Protein AF-A0A4U7F5X0-F1 (afdb_monomer_lite)

pLDDT: mean 74.87, std 20.34, range [33.5, 97.44]

Secondary structure (DSSP, 8-state):
-------S--SS--HHHHHHHHHHHHHHHHHHHHHHHHHHHHHHHHHHHHHHHHHHHHHHHHHHHHHHHHHHHHHHHH--SS-TT--HHHHHHHHHHHHHHHHHHHHHHT--HHHHHHHHHHHHHHHHHHHHHTTT-SHHHHIIIIIHHHHHHHHHHHHHHHHHHH--

Foldseek 3Di:
DDDDDDDPDDPPPDPVVVVVVVVVVVVVVVCVVVVVVVVVVVVVVVVVVVLLVVQLVLLVVLLVLLVVLVVLLCCLVVVPDDDPPPPNLVSLVVSLVVLLVSLVVCVVSVHDVLLSVLSNQLSVLSVVLSVCVVVVPCSVVSCPVGNVVSSVVSNVVSVVVSVVSVVD

Radius of gyration: 33.88 Å; chains: 1; bounding box: 92×52×89 Å

Sequence (168 aa):
MGPIAASIVEILGSPAVIAALISSIFGGAVSYLVSNKVAKRQVQEEMKLENEQRMREWYERANALAERTNDDWWEVMTSGERDYEVDAKTIFLDRRDELREHAAQGKGLGADEAVIENLQQAAADLDFAISQLDSGKELASIEKESLLPTLDKIEEECNEITVALSSN

Structure (mmCIF, N/CA/C/O backbone):
data_AF-A0A4U7F5X0-F1
#
_entry.id   AF-A0A4U7F5X0-F1
#
loop_
_atom_site.group_PDB
_atom_site.id
_atom_site.type_symbol
_atom_site.label_atom_id
_atom_site.label_alt_id
_atom_site.label_comp_id
_atom_site.label_asym_id
_atom_site.label_entity_id
_atom_site.label_seq_id
_atom_site.pdbx_PDB_ins_code
_atom_site.Cartn_x
_atom_site.Cartn_y
_atom_site.Cartn_z
_atom_site.occupancy
_atom_site.B_iso_or_equiv
_atom_site.auth_seq_id
_atom_site.auth_comp_id
_atom_site.auth_asym_id
_atom_site.auth_atom_id
_atom_site.pdbx_PDB_model_num
ATOM 1 N N . MET A 1 1 ? -71.342 -39.236 66.547 1.00 36.22 1 MET A N 1
ATOM 2 C CA . MET A 1 1 ? -70.263 -39.040 65.556 1.00 36.22 1 MET A CA 1
ATOM 3 C C . MET A 1 1 ? -70.894 -38.298 64.395 1.00 36.22 1 MET A C 1
ATOM 5 O O . MET A 1 1 ? -71.750 -38.878 63.757 1.00 36.22 1 MET A O 1
ATOM 9 N N . GLY A 1 2 ? -70.707 -37.019 64.121 1.00 33.50 2 GLY A N 1
ATOM 10 C CA . GLY A 1 2 ? -69.730 -35.997 64.481 1.00 33.50 2 GLY A CA 1
ATOM 11 C C . GLY A 1 2 ? -69.894 -34.966 63.349 1.00 33.50 2 GLY A C 1
ATOM 12 O O . GLY A 1 2 ? -69.806 -35.378 62.194 1.00 33.50 2 GLY A O 1
ATOM 13 N N . PRO A 1 3 ? -70.273 -33.707 63.618 1.00 43.22 3 PRO A N 1
ATOM 14 C CA . PRO A 1 3 ? -70.580 -32.752 62.564 1.00 43.22 3 PRO A CA 1
ATOM 15 C C . PRO A 1 3 ? -69.285 -32.101 62.078 1.00 43.22 3 PRO A C 1
ATOM 17 O O . PRO A 1 3 ? -68.457 -31.710 62.895 1.00 43.22 3 PRO A O 1
ATOM 20 N N . ILE A 1 4 ? -69.129 -31.925 60.768 1.00 41.03 4 ILE A N 1
ATOM 21 C CA . ILE A 1 4 ? -68.264 -30.866 60.242 1.00 41.03 4 ILE A CA 1
ATOM 22 C C . ILE A 1 4 ? -69.095 -30.057 59.252 1.00 41.03 4 ILE A C 1
ATOM 24 O O . ILE A 1 4 ? -69.099 -30.279 58.046 1.00 41.03 4 ILE A O 1
ATOM 28 N N . ALA A 1 5 ? -69.844 -29.118 59.822 1.00 38.78 5 ALA A N 1
ATOM 29 C CA . ALA A 1 5 ? -69.905 -27.789 59.248 1.00 38.78 5 ALA A CA 1
ATOM 30 C C . ALA A 1 5 ? -68.509 -27.162 59.380 1.00 38.78 5 ALA A C 1
ATOM 32 O O . ALA A 1 5 ? -67.909 -27.300 60.442 1.00 38.78 5 ALA A O 1
ATOM 33 N N . ALA A 1 6 ? -68.018 -26.484 58.344 1.00 35.28 6 ALA A N 1
ATOM 34 C CA . ALA A 1 6 ? -67.380 -25.169 58.467 1.00 35.28 6 ALA A CA 1
ATOM 35 C C . ALA A 1 6 ? -66.726 -24.748 57.143 1.00 35.28 6 ALA A C 1
ATOM 37 O O . ALA A 1 6 ? -65.771 -25.356 56.673 1.00 35.28 6 ALA A O 1
ATOM 38 N N . SER A 1 7 ? -67.254 -23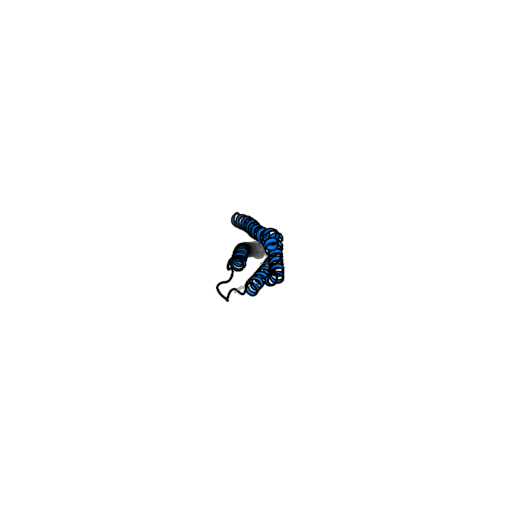.648 56.615 1.00 38.47 7 SER A N 1
ATOM 39 C CA . SER A 1 7 ? -66.484 -22.533 56.068 1.00 38.47 7 SER A CA 1
ATOM 40 C C . SER A 1 7 ? -65.601 -22.762 54.840 1.00 38.47 7 SER A C 1
ATOM 42 O O . SER A 1 7 ? -64.391 -22.941 54.897 1.00 38.47 7 SER A O 1
ATOM 44 N N . ILE A 1 8 ? -66.230 -22.508 53.692 1.00 43.69 8 ILE A N 1
ATOM 45 C CA . ILE A 1 8 ? -65.702 -21.526 52.735 1.00 43.69 8 ILE A CA 1
ATOM 46 C C . ILE A 1 8 ? -65.379 -20.242 53.529 1.00 43.69 8 ILE A C 1
ATOM 48 O O . ILE A 1 8 ? -66.213 -19.834 54.332 1.00 43.69 8 ILE A O 1
ATOM 52 N N . VAL A 1 9 ? -64.224 -19.614 53.271 1.00 39.91 9 VAL A N 1
ATOM 53 C CA . VAL A 1 9 ? -63.602 -18.470 53.989 1.00 39.91 9 VAL A CA 1
ATOM 54 C C . VAL A 1 9 ? -62.513 -18.904 54.978 1.00 39.91 9 VAL A C 1
ATOM 56 O O . VAL A 1 9 ? -62.769 -19.017 56.164 1.00 39.91 9 VAL A O 1
ATOM 59 N N . GLU A 1 10 ? -61.296 -19.123 54.460 1.00 41.88 10 GLU A N 1
ATOM 60 C CA . GLU A 1 10 ? -60.004 -18.737 55.079 1.00 41.88 10 GLU A CA 1
ATOM 61 C C . GLU A 1 10 ? -58.812 -19.191 54.203 1.00 41.88 10 GLU A C 1
ATOM 63 O O . GLU A 1 10 ? -57.935 -19.940 54.611 1.00 41.88 10 GLU A O 1
ATOM 68 N N . ILE A 1 11 ? -58.750 -18.742 52.944 1.00 40.97 11 ILE A N 1
ATOM 69 C CA . ILE A 1 11 ? -57.499 -18.800 52.154 1.00 40.97 11 ILE A CA 1
ATOM 70 C C . ILE A 1 11 ? -57.208 -17.402 51.599 1.00 40.97 11 ILE A C 1
ATOM 72 O O . ILE A 1 11 ? -56.935 -17.206 50.425 1.00 40.97 11 ILE A O 1
ATOM 76 N N . LEU A 1 12 ? -57.339 -16.389 52.454 1.00 41.16 12 LEU A N 1
ATOM 77 C CA . LEU A 1 12 ? -56.923 -15.010 52.192 1.00 41.16 12 LEU A CA 1
ATOM 78 C C . LEU A 1 12 ? -56.495 -14.392 53.527 1.00 41.16 12 LEU A C 1
ATOM 80 O O . LEU A 1 12 ? -57.207 -13.585 54.108 1.00 41.16 12 LEU A O 1
ATOM 84 N N . GLY A 1 13 ? -55.358 -14.833 54.064 1.00 41.25 13 GLY A N 1
ATOM 85 C CA . GLY A 1 13 ? -54.891 -14.355 55.372 1.00 41.25 13 GLY A CA 1
ATOM 86 C C . GLY A 1 13 ? -53.390 -14.442 55.615 1.00 41.25 13 GLY A C 1
ATOM 87 O O . GLY A 1 13 ? -52.942 -14.164 56.718 1.00 41.25 13 GLY A O 1
ATOM 88 N N . SER A 1 14 ? -52.589 -14.806 54.614 1.00 42.44 14 SER A N 1
ATOM 89 C CA . SER A 1 14 ? -51.133 -14.795 54.752 1.00 42.44 14 SER A CA 1
ATOM 90 C C . SER A 1 14 ? -50.534 -13.720 53.848 1.00 42.44 14 SER A C 1
ATOM 92 O O . SER A 1 14 ? -50.283 -13.998 52.673 1.00 42.44 14 SER A O 1
ATOM 94 N N . PRO A 1 15 ? -50.247 -12.509 54.367 1.00 46.53 15 PRO A N 1
ATOM 95 C CA . PRO A 1 15 ? -49.418 -11.527 53.661 1.00 46.53 15 PRO A CA 1
ATOM 96 C C . PRO A 1 15 ? -48.061 -12.106 53.215 1.00 46.53 15 PRO A C 1
ATOM 98 O O . PRO A 1 15 ? -47.473 -11.613 52.259 1.00 46.53 15 PRO A O 1
ATOM 101 N N . ALA A 1 16 ? -47.614 -13.213 53.820 1.00 50.22 16 ALA A N 1
ATOM 102 C CA . ALA A 1 16 ? -46.456 -13.995 53.393 1.00 50.22 16 ALA A CA 1
ATOM 103 C C . ALA A 1 16 ? -46.605 -14.650 52.001 1.00 50.22 16 ALA A C 1
ATOM 105 O O . ALA A 1 16 ? -45.631 -14.717 51.258 1.00 50.22 16 ALA A O 1
ATOM 106 N N . VAL A 1 17 ? -47.806 -15.096 51.609 1.00 47.41 17 VAL A N 1
ATOM 107 C CA . VAL A 1 17 ? -48.036 -15.750 50.303 1.00 47.41 17 VAL A CA 1
ATOM 108 C C . VAL A 1 17 ? -48.099 -14.712 49.179 1.00 47.41 17 VAL A C 1
ATOM 110 O O . VAL A 1 17 ? -47.558 -14.931 48.097 1.00 47.41 17 VAL A O 1
ATOM 113 N N . ILE A 1 18 ? -48.677 -13.539 49.458 1.00 46.56 18 ILE A N 1
ATOM 114 C CA . ILE A 1 18 ? -48.706 -12.407 48.521 1.00 46.56 18 ILE A CA 1
ATOM 115 C C . ILE A 1 18 ? -47.301 -11.796 48.376 1.00 46.56 18 ILE A C 1
ATOM 117 O O . ILE A 1 18 ? -46.874 -11.509 47.259 1.00 46.56 18 ILE A O 1
ATOM 121 N N . ALA A 1 19 ? -46.540 -11.675 49.471 1.00 46.84 19 ALA A N 1
ATOM 122 C CA . ALA A 1 19 ? -45.150 -11.219 49.425 1.00 46.84 19 ALA A CA 1
ATOM 123 C C . ALA A 1 19 ? -44.239 -12.192 48.654 1.00 46.84 19 ALA A C 1
ATOM 125 O O . ALA A 1 19 ? -43.438 -11.743 47.841 1.00 46.84 19 ALA A O 1
ATOM 126 N N . ALA A 1 20 ? -44.399 -13.511 48.823 1.00 48.22 20 ALA A N 1
ATOM 127 C CA . ALA A 1 20 ? -43.614 -14.507 48.088 1.00 48.22 20 ALA A CA 1
ATOM 128 C C . ALA A 1 20 ? -43.877 -14.473 46.568 1.00 48.22 20 ALA A C 1
ATOM 130 O O . ALA A 1 20 ? -42.940 -14.579 45.774 1.00 48.22 20 ALA A O 1
ATOM 131 N N . LEU A 1 21 ? -45.130 -14.251 46.154 1.00 42.38 21 LEU A N 1
ATOM 132 C CA . LEU A 1 21 ? -45.489 -14.087 44.742 1.00 42.38 21 LEU A CA 1
ATOM 133 C C . LEU A 1 21 ? -44.905 -12.795 44.147 1.00 42.38 21 LEU A C 1
ATOM 135 O O . LEU A 1 21 ? -44.315 -12.845 43.068 1.00 42.38 21 LEU A O 1
ATOM 139 N N . ILE A 1 22 ? -44.968 -11.667 44.863 1.00 45.69 22 ILE A N 1
ATOM 140 C CA . ILE A 1 22 ? -44.420 -10.382 44.391 1.00 45.69 22 ILE A CA 1
ATOM 141 C C . ILE A 1 22 ? -42.879 -10.397 44.371 1.00 45.69 22 ILE A C 1
ATOM 143 O O . ILE A 1 22 ? -42.273 -9.925 43.407 1.00 45.69 22 ILE A O 1
ATOM 147 N N . SER A 1 23 ? -42.223 -10.999 45.370 1.00 43.59 23 SER A N 1
ATOM 148 C CA . SER A 1 23 ? -40.758 -11.124 45.410 1.00 43.59 23 SER A CA 1
ATOM 149 C C . SER A 1 23 ? -40.202 -12.028 44.303 1.00 43.59 23 SER A C 1
ATOM 151 O O . SER A 1 23 ? -39.115 -11.751 43.794 1.00 43.59 23 SER A O 1
ATOM 153 N N . SER A 1 24 ? -40.944 -13.055 43.869 1.00 46.66 24 SER A N 1
ATOM 154 C CA . SER A 1 24 ? -40.525 -13.912 42.747 1.00 46.66 24 SER A CA 1
ATOM 155 C C . SER A 1 24 ? -40.547 -13.183 41.394 1.00 46.66 24 SER A C 1
ATOM 157 O O . SER A 1 24 ? -39.676 -13.405 40.552 1.00 46.66 24 SER A O 1
ATOM 159 N N . ILE A 1 25 ? -41.484 -12.246 41.211 1.00 46.00 25 ILE A N 1
ATOM 160 C CA . ILE A 1 25 ? -41.639 -11.479 39.967 1.00 46.00 25 ILE A CA 1
ATOM 161 C C . ILE A 1 25 ? -40.586 -10.359 39.882 1.00 46.00 25 ILE A C 1
ATOM 163 O O . ILE A 1 25 ? -40.025 -10.116 38.813 1.00 46.00 25 ILE A O 1
ATOM 167 N N . PHE A 1 26 ? -40.239 -9.726 41.008 1.00 44.16 26 PHE A N 1
ATOM 168 C CA . PHE A 1 26 ? -39.217 -8.672 41.034 1.00 44.16 26 PHE A CA 1
ATOM 169 C C . PHE A 1 26 ? -37.773 -9.201 40.953 1.00 44.16 26 PHE A C 1
ATOM 171 O O . PHE A 1 26 ? -36.921 -8.539 40.359 1.00 44.16 26 PHE A O 1
ATOM 178 N N . GLY A 1 27 ? -37.483 -10.401 41.473 1.00 40.38 27 GLY A N 1
ATOM 179 C CA . GLY A 1 27 ? -36.140 -10.999 41.395 1.00 40.38 27 GLY A CA 1
ATOM 180 C C . GLY A 1 27 ? -35.743 -11.490 39.993 1.00 40.38 27 GLY A C 1
ATOM 181 O O . GLY A 1 27 ? -34.571 -11.411 39.612 1.00 40.38 27 GLY A O 1
ATOM 182 N N . GLY A 1 28 ? -36.717 -11.951 39.198 1.00 39.47 28 GLY A N 1
ATOM 183 C CA . GLY A 1 28 ? -36.484 -12.466 37.843 1.00 39.47 28 GLY A CA 1
ATOM 184 C C . GLY A 1 28 ? -36.251 -11.374 36.794 1.00 39.47 28 GLY A C 1
ATOM 185 O O . GLY A 1 28 ? -35.356 -11.499 35.958 1.00 39.47 28 GLY A O 1
ATOM 186 N N . ALA A 1 29 ? -37.000 -10.268 36.862 1.00 42.53 29 ALA A N 1
ATOM 187 C CA . ALA A 1 29 ? -36.911 -9.186 35.878 1.00 42.53 29 ALA A CA 1
ATOM 188 C C . ALA A 1 29 ? -35.601 -8.382 35.982 1.00 42.53 29 ALA A C 1
ATOM 190 O O . ALA A 1 29 ? -35.011 -8.014 34.964 1.00 42.53 29 ALA A O 1
ATOM 191 N N . VAL A 1 30 ? -35.101 -8.149 37.202 1.00 44.72 30 VAL A N 1
ATOM 192 C CA . VAL A 1 30 ? -33.829 -7.437 37.414 1.00 44.72 30 VAL A CA 1
ATOM 193 C C . VAL A 1 30 ? -32.638 -8.314 37.008 1.00 44.72 30 VAL A C 1
ATOM 195 O O . VAL A 1 30 ? -31.725 -7.818 36.348 1.00 44.72 30 VAL A O 1
ATOM 198 N N . SER A 1 31 ? -32.679 -9.625 37.289 1.00 43.28 31 SER A N 1
ATOM 199 C CA . SER A 1 31 ? -31.637 -10.565 36.841 1.00 43.28 31 SER A CA 1
ATOM 200 C C . SER A 1 31 ? -31.547 -10.659 35.319 1.00 43.28 31 SER A C 1
ATOM 202 O O . SER A 1 31 ? -30.445 -10.625 34.779 1.00 43.28 31 SER A O 1
ATOM 204 N N . TYR A 1 32 ? -32.677 -10.701 34.606 1.00 45.66 32 TYR A N 1
ATOM 205 C CA . TYR A 1 32 ? -32.674 -10.760 33.140 1.00 45.66 32 TYR A CA 1
ATOM 206 C C . TYR A 1 32 ? -32.126 -9.475 32.500 1.00 45.66 32 TYR A C 1
ATOM 208 O O . TYR A 1 32 ? -31.381 -9.533 31.525 1.00 45.66 32 TYR A O 1
ATOM 216 N N . LEU A 1 33 ? -32.450 -8.301 33.054 1.00 50.66 33 LEU A N 1
ATOM 217 C CA . LEU A 1 33 ? -31.982 -7.019 32.516 1.00 50.66 33 LEU A CA 1
ATOM 218 C C . LEU A 1 33 ? -30.502 -6.752 32.814 1.00 50.66 33 LEU A C 1
ATOM 220 O O . LEU A 1 33 ? -29.801 -6.218 31.954 1.00 50.66 33 LEU A O 1
ATOM 224 N N . VAL A 1 34 ? -30.013 -7.124 34.000 1.00 51.66 34 VAL A N 1
ATOM 225 C CA . VAL A 1 34 ? -28.590 -6.9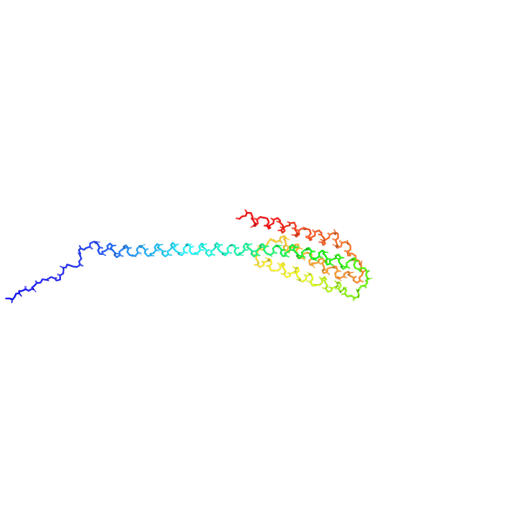92 34.350 1.00 51.66 34 VAL A CA 1
ATOM 226 C C . VAL A 1 34 ? -27.758 -8.030 33.599 1.00 51.66 34 VAL A C 1
ATOM 228 O O . VAL A 1 34 ? -26.744 -7.666 33.015 1.00 51.66 34 VAL A O 1
ATOM 231 N N . SER A 1 35 ? -28.218 -9.281 33.506 1.00 50.50 35 SER A N 1
ATOM 232 C CA . SER A 1 35 ? -27.524 -10.338 32.758 1.00 50.50 35 SER A CA 1
ATOM 233 C C . SER A 1 35 ? -27.458 -10.035 31.256 1.00 50.50 35 SER A C 1
ATOM 235 O O . SER A 1 35 ? -26.391 -10.146 30.664 1.00 50.50 35 SER A O 1
ATOM 237 N N . ASN A 1 36 ? -28.533 -9.515 30.650 1.00 51.34 36 ASN A N 1
ATOM 238 C CA . ASN A 1 36 ? -28.519 -9.101 29.243 1.00 51.34 36 ASN A CA 1
ATOM 239 C C . ASN A 1 36 ? -27.641 -7.854 29.007 1.00 51.34 36 ASN A C 1
ATOM 241 O O . ASN A 1 36 ? -27.003 -7.737 27.968 1.00 51.34 36 ASN A O 1
ATOM 245 N N . LYS A 1 37 ? -27.551 -6.921 29.969 1.00 58.34 37 LYS A N 1
ATOM 246 C CA . LYS A 1 37 ? -26.620 -5.779 29.879 1.00 58.34 37 LYS A CA 1
ATOM 247 C C . LYS A 1 37 ? -25.158 -6.202 30.017 1.00 58.34 37 LYS A C 1
ATOM 249 O O . LYS A 1 37 ? -24.327 -5.668 29.294 1.00 58.34 37 LYS A O 1
ATOM 254 N N . VAL A 1 38 ? -24.847 -7.126 30.924 1.00 60.00 38 VAL A N 1
ATOM 255 C CA . VAL A 1 38 ? -23.481 -7.635 31.123 1.00 60.00 38 VAL A CA 1
ATOM 256 C C . VAL A 1 38 ? -23.052 -8.501 29.938 1.00 60.00 38 VAL A C 1
ATOM 258 O O . VAL A 1 38 ? -21.978 -8.265 29.402 1.00 60.00 38 VAL A O 1
ATOM 261 N N . ALA A 1 39 ? -23.912 -9.396 29.445 1.00 58.69 39 ALA A N 1
ATOM 262 C CA . ALA A 1 39 ? -23.636 -10.192 28.248 1.00 58.69 39 ALA A CA 1
ATOM 263 C C . ALA A 1 39 ? -23.468 -9.313 26.997 1.00 58.69 39 ALA A C 1
ATOM 265 O O . ALA A 1 3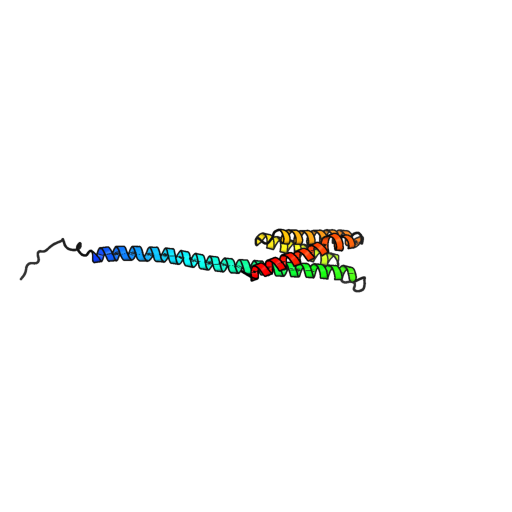9 ? -22.537 -9.508 26.227 1.00 58.69 39 ALA A O 1
ATOM 266 N N . LYS A 1 40 ? -24.308 -8.281 26.819 1.00 59.72 40 LYS A N 1
ATOM 267 C CA . LYS A 1 40 ? -24.122 -7.306 25.731 1.00 59.72 40 LYS A CA 1
ATOM 268 C C . LYS A 1 40 ? -22.822 -6.521 25.858 1.00 59.72 40 LYS A C 1
ATOM 270 O O . LYS A 1 40 ? -22.220 -6.239 24.833 1.00 59.72 40 LYS A O 1
ATOM 275 N N . ARG A 1 41 ? -22.393 -6.164 27.074 1.00 58.88 41 ARG A N 1
ATOM 276 C CA . ARG A 1 41 ? -21.102 -5.492 27.288 1.00 58.88 41 ARG A CA 1
ATOM 277 C C . ARG A 1 41 ? -19.926 -6.407 26.977 1.00 58.88 41 ARG A C 1
ATOM 279 O O . ARG A 1 41 ? -19.051 -5.971 26.254 1.00 58.88 41 ARG A O 1
ATOM 286 N N . GLN A 1 42 ? -19.951 -7.657 27.437 1.00 60.25 42 GLN A N 1
ATOM 287 C CA . GLN A 1 42 ? -18.898 -8.633 27.140 1.00 60.25 42 GLN A CA 1
ATOM 288 C C . GLN A 1 42 ? -18.774 -8.882 25.635 1.00 60.25 42 GLN A C 1
ATOM 290 O O . GLN A 1 42 ? -17.688 -8.758 25.090 1.00 60.25 42 GLN A O 1
ATOM 295 N N . VAL A 1 43 ? -19.894 -9.091 24.936 1.00 60.41 43 VAL A N 1
ATOM 296 C CA . VAL A 1 43 ? -19.893 -9.248 23.471 1.00 60.41 43 VAL A CA 1
ATOM 297 C C . VAL A 1 43 ? -19.432 -7.965 22.763 1.00 60.41 43 VAL A C 1
ATOM 299 O O . VAL A 1 43 ? -18.744 -8.031 21.753 1.00 60.41 43 VAL A O 1
ATOM 302 N N . GLN A 1 44 ? -19.781 -6.779 23.272 1.00 61.72 44 GLN A N 1
ATOM 303 C CA . GLN A 1 44 ? -19.297 -5.507 22.716 1.00 61.72 44 GLN A CA 1
ATOM 304 C C . GLN A 1 44 ? -17.802 -5.279 22.953 1.00 61.72 44 GLN A C 1
ATOM 306 O O . GLN A 1 44 ? -17.150 -4.699 22.092 1.00 61.72 44 GLN A O 1
ATOM 311 N N . GLU A 1 45 ? -17.271 -5.692 24.099 1.00 68.56 45 GLU A N 1
ATOM 312 C CA . GLU A 1 45 ? -15.844 -5.613 24.423 1.00 68.56 45 GLU A CA 1
ATOM 313 C C . GLU A 1 45 ? -15.040 -6.615 23.587 1.00 68.56 45 GLU A C 1
ATOM 315 O O . GLU A 1 45 ? -14.038 -6.229 22.994 1.00 68.56 45 GLU A O 1
ATOM 320 N N . GLU A 1 46 ? -15.525 -7.849 23.429 1.00 64.44 46 GLU A N 1
ATOM 321 C CA . GLU A 1 46 ? -14.923 -8.853 22.540 1.00 64.44 46 GLU A CA 1
ATOM 322 C C . GLU A 1 46 ? -14.921 -8.392 21.076 1.00 64.44 46 GLU A C 1
ATOM 324 O O . GLU A 1 46 ? -13.879 -8.430 20.428 1.00 64.44 46 GLU A O 1
ATOM 329 N N . MET A 1 47 ? -16.043 -7.863 20.569 1.00 68.19 47 MET A N 1
ATOM 330 C CA . MET A 1 47 ? -16.102 -7.321 19.203 1.00 68.19 47 MET A CA 1
ATOM 331 C C . MET A 1 47 ? -15.183 -6.110 19.003 1.00 68.19 47 MET A C 1
ATOM 333 O O . MET A 1 47 ? -14.682 -5.902 17.900 1.00 68.19 47 MET A O 1
ATOM 337 N N . LYS A 1 48 ? -14.971 -5.286 20.038 1.00 76.12 48 LYS A N 1
ATOM 338 C CA . LYS A 1 48 ? -14.028 -4.162 19.964 1.00 76.12 48 LYS A CA 1
ATOM 339 C C . LYS A 1 48 ? -12.591 -4.650 19.875 1.00 76.12 48 LYS A C 1
ATOM 341 O O . LYS A 1 48 ? -11.886 -4.204 18.980 1.00 76.12 48 LYS A O 1
ATOM 346 N N . LEU A 1 49 ? -12.204 -5.590 20.735 1.00 77.69 49 LEU A N 1
ATOM 347 C CA . LEU A 1 49 ? -10.867 -6.185 20.731 1.00 77.69 49 LEU A CA 1
ATOM 348 C C . LEU A 1 49 ? -10.566 -6.890 19.404 1.00 77.69 49 LEU A C 1
ATOM 350 O O . LEU A 1 49 ? -9.499 -6.696 18.830 1.00 77.69 49 LEU A O 1
ATOM 354 N N . GLU A 1 50 ? -11.523 -7.659 18.875 1.00 80.31 50 GLU A N 1
ATOM 355 C CA . GLU A 1 50 ? -11.377 -8.309 17.569 1.00 80.31 50 GLU A CA 1
ATOM 356 C C . GLU A 1 50 ? -11.226 -7.271 16.448 1.00 80.31 50 GLU A C 1
ATOM 358 O O . GLU A 1 50 ? -10.381 -7.419 15.566 1.00 80.31 50 GLU A O 1
ATOM 363 N N . ASN A 1 51 ? -11.999 -6.181 16.487 1.00 81.38 51 ASN A N 1
ATOM 364 C CA . ASN A 1 51 ? -11.885 -5.135 15.479 1.00 81.38 51 ASN A CA 1
ATOM 365 C C . ASN A 1 51 ? -10.564 -4.355 15.584 1.00 81.38 51 ASN A C 1
ATOM 367 O O . ASN A 1 51 ? -9.961 -4.066 14.556 1.00 81.38 51 ASN A O 1
ATOM 371 N N . GLU A 1 52 ? -10.091 -4.053 16.794 1.00 84.31 52 GLU A N 1
ATOM 372 C CA . GLU A 1 52 ? -8.788 -3.418 17.038 1.00 84.31 52 GLU A CA 1
ATOM 373 C C . GLU A 1 52 ? -7.636 -4.295 16.541 1.00 84.31 52 GLU A C 1
ATOM 375 O O . GLU A 1 52 ? -6.727 -3.799 15.874 1.00 84.31 52 GLU A O 1
ATOM 380 N N . GLN A 1 53 ? -7.702 -5.607 16.784 1.00 86.38 53 GLN A N 1
ATOM 381 C CA . GLN A 1 53 ? -6.707 -6.547 16.279 1.00 86.38 53 GLN A CA 1
ATOM 382 C C . GLN A 1 53 ? -6.718 -6.615 14.746 1.00 86.38 53 GLN A C 1
ATOM 384 O O . GLN A 1 53 ? -5.664 -6.493 14.126 1.00 86.38 53 GLN A O 1
ATOM 389 N N . ARG A 1 54 ? -7.894 -6.741 14.118 1.00 86.81 54 ARG A N 1
ATOM 390 C CA . ARG A 1 54 ? -8.010 -6.733 12.648 1.00 86.81 54 ARG A CA 1
ATOM 391 C C . ARG A 1 54 ? -7.476 -5.443 12.030 1.00 86.81 54 ARG A C 1
ATOM 393 O O . ARG A 1 54 ? -6.868 -5.490 10.966 1.00 86.81 54 ARG A O 1
ATOM 400 N N . MET A 1 55 ? -7.714 -4.306 12.682 1.00 88.38 55 MET A N 1
ATOM 401 C CA . MET A 1 55 ? -7.191 -3.011 12.254 1.00 88.38 55 MET A CA 1
ATOM 402 C C . MET A 1 55 ? -5.667 -2.972 12.341 1.00 88.38 55 MET A C 1
ATOM 404 O O . MET A 1 55 ? -5.018 -2.581 11.376 1.00 88.38 55 MET A O 1
ATOM 408 N N . ARG A 1 56 ? -5.088 -3.442 13.450 1.00 89.06 56 ARG A N 1
ATOM 409 C CA . ARG A 1 56 ? -3.633 -3.552 13.604 1.00 89.06 56 ARG A CA 1
ATOM 410 C C . ARG A 1 56 ? -3.013 -4.421 12.509 1.00 89.06 56 ARG A C 1
ATOM 412 O O . ARG A 1 56 ? -2.120 -3.969 11.805 1.00 89.06 56 ARG A O 1
ATOM 419 N N . GLU A 1 57 ? -3.547 -5.622 12.307 1.00 91.94 57 GLU A N 1
ATOM 420 C CA . GLU A 1 57 ? -3.085 -6.547 11.263 1.00 91.94 57 GLU A CA 1
ATOM 421 C C . GLU A 1 57 ? -3.245 -5.974 9.845 1.00 91.94 57 GLU A C 1
ATOM 423 O O . GLU A 1 57 ? -2.555 -6.399 8.915 1.00 91.94 57 GLU A O 1
ATOM 428 N N . TRP A 1 58 ? -4.189 -5.052 9.641 1.00 95.00 58 TRP A N 1
ATOM 429 C CA . TRP A 1 58 ? -4.358 -4.361 8.368 1.00 95.00 58 TRP A CA 1
ATOM 430 C C . TRP A 1 58 ? -3.265 -3.305 8.144 1.00 95.00 58 TRP A C 1
ATOM 432 O O . TRP A 1 58 ? -2.683 -3.286 7.059 1.00 95.00 58 TRP A O 1
ATOM 442 N N . TYR A 1 59 ? -2.935 -2.494 9.157 1.00 92.69 59 TYR A N 1
ATOM 443 C CA . TYR A 1 59 ? -1.845 -1.508 9.077 1.00 92.69 59 TYR A CA 1
ATOM 444 C C . TYR A 1 59 ? -0.470 -2.169 8.948 1.00 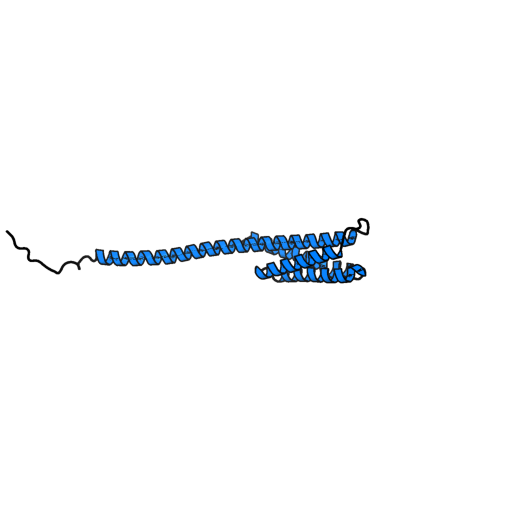92.69 59 TYR A C 1
ATOM 446 O O . TYR A 1 59 ? 0.328 -1.757 8.112 1.00 92.69 59 TYR A O 1
ATOM 454 N N . GLU A 1 60 ? -0.211 -3.248 9.691 1.00 92.81 60 GLU A N 1
ATOM 455 C CA . GLU A 1 60 ? 1.029 -4.027 9.553 1.00 92.81 60 GLU A CA 1
ATOM 456 C C . GLU A 1 60 ? 1.199 -4.559 8.121 1.00 92.81 60 GLU A C 1
ATOM 458 O O . GLU A 1 60 ? 2.285 -4.500 7.544 1.00 92.81 60 GLU A O 1
ATOM 463 N N . ARG A 1 61 ? 0.106 -5.032 7.508 1.00 93.75 61 ARG A N 1
ATOM 464 C CA . ARG A 1 61 ? 0.113 -5.472 6.108 1.00 93.75 61 ARG A CA 1
ATOM 465 C C . ARG A 1 61 ? 0.255 -4.323 5.116 1.00 93.75 61 ARG A C 1
ATOM 467 O O . ARG A 1 61 ? 0.886 -4.530 4.087 1.00 93.75 61 ARG A O 1
ATOM 474 N N . ALA A 1 62 ? -0.301 -3.147 5.405 1.00 93.25 62 ALA A N 1
ATOM 475 C CA . ALA A 1 62 ? -0.126 -1.964 4.564 1.00 93.25 62 ALA A CA 1
ATOM 476 C C . ALA A 1 62 ? 1.345 -1.521 4.548 1.00 93.25 62 ALA A C 1
ATOM 478 O O . ALA A 1 62 ? 1.895 -1.307 3.471 1.00 93.25 62 ALA A O 1
ATOM 479 N N . ASN A 1 63 ? 1.996 -1.499 5.716 1.00 92.81 63 ASN A N 1
ATOM 480 C CA . ASN A 1 63 ? 3.426 -1.217 5.848 1.00 92.81 63 ASN A CA 1
ATOM 481 C C . ASN A 1 63 ? 4.277 -2.237 5.074 1.00 92.81 63 ASN A C 1
ATOM 483 O O . ASN A 1 63 ? 5.063 -1.867 4.211 1.00 92.81 63 ASN A O 1
ATOM 487 N N . ALA A 1 64 ? 4.043 -3.536 5.290 1.00 93.00 64 ALA A N 1
ATOM 488 C CA . ALA A 1 64 ? 4.757 -4.587 4.560 1.00 93.00 64 ALA A CA 1
ATOM 489 C C . ALA A 1 64 ? 4.515 -4.532 3.038 1.00 93.00 64 ALA A C 1
ATOM 491 O O . ALA A 1 64 ? 5.365 -4.930 2.242 1.00 93.00 64 ALA A O 1
ATOM 492 N N . LEU A 1 65 ? 3.339 -4.073 2.602 1.00 94.12 65 LEU A N 1
ATOM 493 C CA . LEU A 1 65 ? 3.040 -3.888 1.187 1.00 94.12 65 LEU A CA 1
ATOM 494 C C . LEU A 1 65 ? 3.777 -2.676 0.602 1.00 94.12 65 LEU A C 1
ATOM 496 O O . LEU A 1 65 ? 4.223 -2.761 -0.543 1.00 94.12 65 LEU A O 1
ATOM 500 N N . ALA A 1 66 ? 3.944 -1.596 1.368 1.00 91.19 66 ALA A N 1
ATOM 501 C CA . ALA A 1 66 ? 4.740 -0.440 0.966 1.00 91.19 66 ALA A CA 1
ATOM 502 C C . ALA A 1 66 ? 6.224 -0.808 0.802 1.00 91.19 66 ALA A C 1
ATOM 504 O O . ALA A 1 66 ? 6.778 -0.590 -0.275 1.00 91.19 66 ALA A O 1
ATOM 505 N N . GLU A 1 67 ? 6.808 -1.489 1.794 1.00 92.62 67 GLU A N 1
ATOM 506 C CA . GLU A 1 67 ? 8.192 -1.984 1.752 1.00 92.62 67 GLU A CA 1
ATOM 507 C C . GLU A 1 67 ? 8.433 -2.870 0.518 1.00 92.62 67 GLU A C 1
ATOM 509 O O . GLU A 1 67 ? 9.335 -2.614 -0.277 1.00 92.62 67 GLU A O 1
ATOM 514 N N . ARG A 1 68 ? 7.558 -3.859 0.277 1.00 93.12 68 ARG A N 1
ATOM 515 C CA . ARG A 1 68 ? 7.664 -4.725 -0.912 1.00 93.12 68 ARG A CA 1
ATOM 516 C C . ARG A 1 68 ? 7.498 -3.965 -2.223 1.00 93.12 68 ARG A C 1
ATOM 518 O O . ARG A 1 68 ? 8.123 -4.328 -3.209 1.00 93.12 68 ARG A O 1
ATOM 525 N N . THR A 1 69 ? 6.662 -2.926 -2.259 1.00 92.44 69 THR A N 1
ATOM 526 C CA . THR A 1 69 ? 6.515 -2.087 -3.460 1.00 92.44 69 THR A CA 1
ATOM 527 C C . THR A 1 69 ? 7.813 -1.346 -3.771 1.00 92.44 69 THR A C 1
ATOM 529 O O . THR A 1 69 ? 8.195 -1.242 -4.935 1.00 92.44 69 THR A O 1
ATOM 532 N N . ASN A 1 70 ? 8.496 -0.850 -2.739 1.00 91.00 70 ASN A N 1
ATOM 533 C CA . ASN A 1 70 ? 9.798 -0.206 -2.869 1.00 91.00 70 ASN A CA 1
ATOM 534 C C . ASN A 1 70 ? 10.867 -1.207 -3.340 1.00 91.00 70 ASN A C 1
ATOM 536 O O . ASN A 1 70 ? 11.602 -0.922 -4.284 1.00 91.00 70 ASN A O 1
ATOM 540 N N . ASP A 1 71 ? 10.912 -2.400 -2.744 1.00 89.81 71 ASP A N 1
ATOM 541 C CA . ASP A 1 71 ? 11.842 -3.463 -3.142 1.00 89.81 71 ASP A CA 1
ATOM 542 C C . ASP A 1 71 ? 11.635 -3.891 -4.602 1.00 89.81 71 ASP A C 1
ATOM 544 O O . ASP A 1 71 ? 12.595 -3.920 -5.374 1.00 89.81 71 ASP A O 1
ATOM 548 N N . ASP A 1 72 ? 10.385 -4.142 -5.007 1.00 89.69 72 ASP A N 1
ATOM 549 C CA . ASP A 1 72 ? 10.024 -4.496 -6.385 1.00 89.69 72 ASP A CA 1
ATOM 550 C C . ASP A 1 72 ? 10.417 -3.379 -7.366 1.00 89.69 72 ASP A C 1
ATOM 552 O O . ASP A 1 72 ? 10.917 -3.640 -8.463 1.00 89.69 72 ASP A O 1
ATOM 556 N N . TRP A 1 73 ? 10.215 -2.114 -6.975 1.00 88.94 73 TRP A N 1
ATOM 557 C CA . TRP A 1 73 ? 10.660 -0.963 -7.756 1.00 88.94 73 TRP A CA 1
ATOM 558 C C . TRP A 1 73 ? 12.178 -0.981 -7.950 1.00 88.94 73 TRP A C 1
ATOM 560 O O . TRP A 1 73 ? 12.659 -0.897 -9.082 1.00 88.94 73 TRP A O 1
ATOM 570 N N . TRP A 1 74 ? 12.949 -1.142 -6.873 1.00 86.62 74 TRP A N 1
ATOM 571 C CA . TRP A 1 74 ? 14.406 -1.216 -6.953 1.00 86.62 74 TRP A CA 1
ATOM 572 C C . TRP A 1 74 ? 14.888 -2.403 -7.782 1.00 86.62 74 TRP A C 1
ATOM 574 O O . TRP A 1 74 ? 15.800 -2.236 -8.595 1.00 86.62 74 TRP A O 1
ATOM 584 N N . GLU A 1 75 ? 14.285 -3.578 -7.620 1.00 84.81 75 GLU A N 1
ATOM 585 C CA . GLU A 1 75 ? 14.619 -4.777 -8.387 1.00 84.81 75 GLU A CA 1
ATOM 586 C C . GLU A 1 75 ? 14.413 -4.540 -9.886 1.00 84.81 75 GLU A C 1
ATOM 588 O O . GLU A 1 75 ? 15.338 -4.727 -10.682 1.00 84.81 75 GLU A O 1
ATOM 593 N N . VAL A 1 76 ? 13.244 -4.032 -10.280 1.00 82.75 76 VAL A N 1
ATOM 594 C CA . VAL A 1 76 ? 12.933 -3.717 -11.680 1.00 82.75 76 VAL A CA 1
ATOM 595 C C . VAL A 1 76 ? 13.896 -2.671 -12.250 1.00 82.75 76 VAL A C 1
ATOM 597 O O . VAL A 1 76 ? 14.365 -2.808 -13.380 1.00 82.75 76 VAL A O 1
ATOM 600 N N . MET A 1 77 ? 14.233 -1.642 -11.473 1.00 79.31 77 MET A N 1
ATOM 601 C CA . MET A 1 77 ? 14.984 -0.486 -11.971 1.00 79.31 77 MET A CA 1
ATOM 602 C C . MET A 1 77 ? 16.505 -0.674 -11.954 1.00 79.31 77 MET A C 1
ATOM 604 O O . MET A 1 77 ? 17.213 -0.020 -12.722 1.00 79.31 77 MET A O 1
ATOM 608 N N . THR A 1 78 ? 17.028 -1.573 -11.116 1.00 75.94 78 THR A N 1
ATOM 609 C CA . THR A 1 78 ? 18.477 -1.829 -10.986 1.00 75.94 78 THR A CA 1
ATOM 610 C C . THR A 1 78 ? 18.941 -3.145 -11.596 1.00 75.94 78 THR A C 1
ATOM 612 O O . THR A 1 78 ? 20.137 -3.287 -11.856 1.00 75.94 78 THR A O 1
ATOM 615 N N . SER A 1 79 ? 18.030 -4.079 -11.893 1.00 66.88 79 SER A N 1
ATOM 616 C CA . SER A 1 79 ? 18.364 -5.385 -12.484 1.00 66.88 79 SER A CA 1
ATOM 617 C C . SER A 1 79 ? 18.954 -5.323 -13.898 1.00 66.88 79 SER A C 1
ATOM 619 O O . SER A 1 79 ? 19.423 -6.353 -14.377 1.00 66.88 79 SER A O 1
ATOM 621 N N . GLY A 1 80 ? 18.996 -4.138 -14.532 1.00 53.00 80 GLY A N 1
ATOM 622 C CA . GLY A 1 80 ? 19.888 -3.768 -15.640 1.00 53.00 80 GLY A CA 1
ATOM 623 C C . GLY A 1 80 ? 20.363 -4.928 -16.521 1.00 53.00 80 GLY A C 1
ATOM 624 O O . GLY A 1 80 ? 21.555 -5.212 -16.535 1.00 53.00 80 GLY A O 1
ATOM 625 N N . GLU A 1 81 ? 19.432 -5.605 -17.205 1.00 51.12 81 GLU A N 1
ATOM 626 C CA . GLU A 1 81 ? 19.663 -6.712 -18.148 1.00 51.12 81 GLU A CA 1
ATOM 627 C C . GLU A 1 81 ? 20.729 -7.747 -17.720 1.00 51.12 81 GLU A C 1
ATOM 629 O O . GLU A 1 81 ? 21.897 -7.646 -18.113 1.00 51.12 81 GLU A O 1
ATOM 634 N N . ARG A 1 82 ? 20.325 -8.848 -17.057 1.00 40.09 82 ARG A N 1
ATOM 635 C CA . ARG A 1 82 ? 21.026 -10.134 -17.281 1.00 40.09 82 ARG A CA 1
ATOM 636 C C . ARG A 1 82 ? 20.318 -11.448 -16.986 1.00 40.09 82 ARG A C 1
ATOM 638 O O . ARG A 1 82 ? 20.898 -12.467 -17.346 1.00 40.09 82 ARG A O 1
ATOM 645 N N . ASP A 1 83 ? 19.099 -11.447 -16.465 1.00 40.44 83 ASP A N 1
ATOM 646 C CA . ASP A 1 83 ? 18.239 -12.628 -16.530 1.00 40.44 83 ASP A CA 1
ATOM 647 C C . ASP A 1 83 ? 16.941 -12.247 -17.237 1.00 40.44 83 ASP A C 1
ATOM 649 O O . ASP A 1 83 ? 16.277 -11.273 -16.897 1.00 40.44 83 ASP A O 1
ATOM 653 N N . TYR A 1 84 ? 16.621 -12.993 -18.288 1.00 38.59 84 TYR A N 1
ATOM 654 C CA . TYR A 1 84 ? 15.513 -12.773 -19.220 1.00 38.59 84 TYR A CA 1
ATOM 655 C C . TYR A 1 84 ? 14.116 -12.998 -18.587 1.00 38.59 84 TYR A C 1
ATOM 657 O O . TYR A 1 84 ? 13.175 -13.340 -19.299 1.00 38.59 84 TYR A O 1
ATOM 665 N N . GLU A 1 85 ? 13.970 -12.846 -17.267 1.00 49.50 85 GLU A N 1
ATOM 666 C CA . GLU A 1 85 ? 12.801 -13.312 -16.505 1.00 49.50 85 GLU A CA 1
ATOM 667 C C . GLU A 1 85 ? 12.095 -12.241 -15.659 1.00 49.50 85 GLU A C 1
ATOM 669 O O . GLU A 1 85 ? 10.981 -12.494 -15.203 1.00 49.50 85 GLU A O 1
ATOM 674 N N . VAL A 1 86 ? 12.662 -11.042 -15.475 1.00 55.84 86 VAL A N 1
ATOM 675 C CA . VAL A 1 86 ? 11.962 -9.974 -14.739 1.00 55.84 86 VAL A CA 1
ATOM 676 C C . VAL A 1 86 ? 10.950 -9.312 -15.674 1.00 55.84 86 VAL A C 1
ATOM 678 O O . VAL A 1 86 ? 11.250 -8.348 -16.379 1.00 55.84 86 VAL A O 1
ATOM 681 N N . ASP A 1 87 ? 9.731 -9.850 -15.703 1.00 75.81 87 ASP A N 1
ATOM 682 C CA . ASP A 1 87 ? 8.588 -9.186 -16.325 1.00 75.81 87 ASP A CA 1
ATOM 683 C C . ASP A 1 87 ? 8.156 -8.000 -15.450 1.00 75.81 87 ASP A C 1
ATOM 685 O O . ASP A 1 87 ? 7.192 -8.066 -14.687 1.00 75.81 87 ASP A O 1
ATOM 689 N N . ALA A 1 88 ? 8.913 -6.904 -15.557 1.00 77.75 88 ALA A N 1
ATOM 690 C CA . ALA A 1 88 ? 8.707 -5.646 -14.842 1.00 77.75 88 ALA A CA 1
ATOM 691 C C . ALA A 1 88 ? 7.258 -5.150 -14.913 1.00 77.75 88 ALA A C 1
ATOM 693 O O . ALA A 1 88 ? 6.720 -4.594 -13.955 1.00 77.75 88 ALA A O 1
ATOM 694 N N . LYS A 1 89 ? 6.606 -5.385 -16.055 1.00 84.88 89 LYS A N 1
ATOM 695 C CA . LYS A 1 89 ? 5.212 -5.019 -16.259 1.00 84.88 89 LYS A CA 1
ATOM 696 C C . LYS A 1 89 ? 4.289 -5.876 -15.404 1.00 84.88 89 LYS A C 1
ATOM 698 O O . LYS A 1 89 ? 3.394 -5.320 -14.776 1.00 84.88 89 LYS A O 1
ATOM 703 N N . THR A 1 90 ? 4.496 -7.189 -15.371 1.00 88.12 90 THR A N 1
ATOM 704 C CA . THR A 1 90 ? 3.715 -8.090 -14.513 1.00 88.12 90 THR A CA 1
ATOM 705 C C . THR A 1 90 ? 3.936 -7.781 -13.034 1.00 88.12 90 THR A C 1
ATOM 707 O O . THR A 1 90 ? 2.955 -7.637 -12.317 1.00 88.12 90 THR A O 1
ATOM 710 N N . ILE A 1 91 ? 5.176 -7.538 -12.597 1.00 89.56 91 ILE A N 1
ATOM 711 C CA . ILE A 1 91 ? 5.475 -7.176 -11.198 1.00 89.56 91 ILE A CA 1
ATOM 712 C C . ILE A 1 91 ? 4.726 -5.901 -10.780 1.00 89.56 91 ILE A C 1
ATOM 714 O O . ILE A 1 91 ? 4.021 -5.890 -9.771 1.00 89.56 91 ILE A O 1
ATOM 718 N N . PHE A 1 92 ? 4.813 -4.828 -11.574 1.00 90.75 92 PHE A N 1
ATOM 719 C CA . PHE A 1 92 ? 4.099 -3.588 -11.256 1.00 90.75 92 PHE A CA 1
ATOM 720 C C . PHE A 1 92 ? 2.576 -3.740 -11.348 1.00 90.75 92 PHE A C 1
ATOM 722 O O . PHE A 1 92 ? 1.861 -3.110 -10.568 1.00 90.75 92 PHE A O 1
ATOM 729 N N . LEU A 1 93 ? 2.059 -4.563 -12.271 1.00 91.25 93 LEU A N 1
ATOM 730 C CA . LEU A 1 93 ? 0.622 -4.843 -12.376 1.00 91.25 93 LEU A CA 1
ATOM 731 C C . LEU A 1 93 ? 0.107 -5.573 -11.135 1.00 91.25 93 LEU A C 1
ATOM 733 O O . LEU A 1 93 ? -0.901 -5.150 -10.566 1.00 91.25 93 LEU A O 1
ATOM 737 N N . ASP A 1 94 ? 0.817 -6.611 -10.701 1.00 94.56 94 ASP A N 1
ATOM 738 C CA . ASP A 1 94 ? 0.473 -7.390 -9.515 1.00 94.56 94 ASP A CA 1
ATOM 739 C C . ASP A 1 94 ? 0.492 -6.493 -8.273 1.00 94.56 94 ASP A C 1
ATOM 741 O O . ASP A 1 94 ? -0.482 -6.438 -7.519 1.00 94.56 94 ASP A O 1
ATOM 745 N N . ARG A 1 95 ? 1.552 -5.692 -8.103 1.00 94.25 95 ARG A N 1
ATOM 746 C CA . ARG A 1 95 ? 1.678 -4.807 -6.940 1.00 94.25 95 ARG A CA 1
ATOM 747 C C . ARG A 1 95 ? 0.618 -3.707 -6.916 1.00 94.25 95 ARG A C 1
ATOM 749 O O . ARG A 1 95 ? 0.048 -3.426 -5.862 1.00 94.25 95 ARG A O 1
ATOM 756 N N . ARG A 1 96 ? 0.293 -3.124 -8.073 1.00 95.44 96 ARG A N 1
ATOM 757 C CA . ARG A 1 96 ? -0.813 -2.165 -8.224 1.00 95.44 96 ARG A CA 1
ATOM 758 C C . ARG A 1 96 ? -2.140 -2.770 -7.774 1.00 95.44 96 ARG A C 1
ATOM 760 O O . ARG A 1 96 ? -2.922 -2.099 -7.096 1.00 95.44 96 ARG A O 1
ATOM 767 N N . ASP A 1 97 ? -2.422 -3.999 -8.192 1.00 97.00 97 ASP A N 1
ATOM 768 C CA . ASP A 1 97 ? -3.690 -4.654 -7.889 1.00 97.00 97 ASP A CA 1
ATOM 769 C C . ASP A 1 97 ? -3.769 -5.044 -6.405 1.00 97.00 97 ASP A C 1
ATOM 771 O O . ASP A 1 97 ? -4.800 -4.791 -5.780 1.00 97.00 97 ASP A O 1
ATOM 775 N N . GLU A 1 98 ? -2.665 -5.503 -5.803 1.00 96.88 98 GLU A N 1
ATOM 776 C CA . GLU A 1 98 ? -2.566 -5.718 -4.352 1.00 96.88 98 GLU A CA 1
ATOM 777 C C . GLU A 1 98 ? -2.813 -4.428 -3.549 1.00 96.88 98 GLU A C 1
ATOM 779 O O . GLU A 1 98 ? -3.590 -4.439 -2.593 1.00 96.88 98 GLU A O 1
ATOM 784 N N . LEU A 1 99 ? -2.206 -3.300 -3.941 1.00 96.19 99 LEU A N 1
ATOM 785 C CA . LEU A 1 99 ? -2.406 -1.999 -3.284 1.00 96.19 99 LEU A CA 1
ATOM 786 C C . LEU A 1 99 ? -3.874 -1.553 -3.343 1.00 96.19 99 LEU A C 1
ATOM 788 O O . LEU A 1 99 ? -4.444 -1.124 -2.336 1.00 96.19 99 LEU A O 1
ATOM 792 N N . ARG A 1 100 ? -4.520 -1.700 -4.507 1.00 97.25 100 ARG A N 1
ATOM 793 C CA . ARG A 1 100 ? -5.946 -1.374 -4.686 1.00 97.25 100 ARG A CA 1
ATOM 794 C C . ARG A 1 100 ? -6.848 -2.284 -3.865 1.00 97.25 100 ARG A C 1
ATOM 796 O O . ARG A 1 100 ? -7.810 -1.802 -3.263 1.00 97.25 100 ARG A O 1
ATOM 803 N N . GLU A 1 101 ? -6.559 -3.582 -3.845 1.00 97.44 101 GLU A N 1
ATOM 804 C CA . GLU A 1 101 ? -7.318 -4.543 -3.053 1.00 97.44 101 GLU A CA 1
ATOM 805 C C . GLU A 1 101 ? -7.190 -4.233 -1.559 1.00 97.44 101 GLU A C 1
ATOM 807 O O . GLU A 1 101 ? -8.203 -4.128 -0.864 1.00 97.44 101 GLU A O 1
ATOM 812 N N . HIS A 1 102 ? -5.968 -4.003 -1.071 1.00 96.12 102 HIS A N 1
ATOM 813 C CA . HIS A 1 102 ? -5.714 -3.713 0.339 1.00 96.12 102 HIS A CA 1
ATOM 814 C C . HIS A 1 102 ? -6.375 -2.402 0.785 1.00 96.12 102 HIS A C 1
ATOM 816 O O . HIS A 1 102 ? -6.997 -2.355 1.850 1.00 96.12 102 HIS A O 1
ATOM 822 N N . ALA A 1 103 ? -6.351 -1.367 -0.062 1.00 94.88 103 ALA A N 1
ATOM 823 C CA . ALA A 1 103 ? -7.074 -0.115 0.165 1.00 94.88 103 ALA A CA 1
ATOM 824 C C . ALA A 1 103 ? -8.601 -0.324 0.238 1.00 94.88 103 ALA A C 1
ATOM 826 O O . ALA A 1 103 ? -9.277 0.233 1.107 1.00 94.88 103 ALA A O 1
ATOM 827 N N . ALA A 1 104 ? -9.166 -1.158 -0.644 1.00 95.12 104 ALA A N 1
ATOM 828 C CA . ALA A 1 104 ? -10.591 -1.490 -0.622 1.00 95.12 104 ALA A CA 1
ATOM 829 C C . ALA A 1 104 ? -10.985 -2.272 0.644 1.00 95.12 104 ALA A C 1
ATOM 831 O O . ALA A 1 104 ? -12.039 -2.002 1.229 1.00 95.12 104 ALA A O 1
ATOM 832 N N . GLN A 1 105 ? -10.131 -3.195 1.097 1.00 94.69 105 GLN A N 1
ATOM 833 C CA . GLN A 1 105 ? -10.306 -3.896 2.370 1.00 94.69 105 GLN A CA 1
ATOM 834 C C . GLN A 1 105 ? -10.289 -2.906 3.546 1.00 94.69 105 GLN A C 1
ATOM 836 O O . GLN A 1 105 ? -11.203 -2.938 4.372 1.00 94.69 105 GLN A O 1
ATOM 841 N N . GLY A 1 106 ? -9.335 -1.968 3.575 1.00 90.69 106 GLY A N 1
ATOM 842 C CA . GLY A 1 106 ? -9.234 -0.930 4.609 1.00 90.69 106 GLY A CA 1
ATOM 843 C C . GLY A 1 106 ? -10.481 -0.060 4.706 1.00 90.69 106 GLY A C 1
ATOM 844 O O . GLY A 1 106 ? -11.019 0.156 5.794 1.00 90.69 106 GLY A O 1
ATOM 845 N N . LYS A 1 107 ? -11.035 0.341 3.556 1.00 90.56 107 LYS A N 1
ATOM 846 C CA . LYS A 1 107 ? -12.305 1.077 3.499 1.00 90.56 107 LYS A CA 1
ATOM 847 C C . LYS A 1 107 ? -13.465 0.296 4.123 1.00 90.56 107 LYS A C 1
ATOM 849 O O . LYS A 1 107 ? -14.313 0.886 4.788 1.00 90.56 107 LYS A O 1
ATOM 854 N N . GLY A 1 108 ? -13.509 -1.024 3.933 1.00 87.81 108 GLY A N 1
ATOM 855 C CA . GLY A 1 108 ? -14.508 -1.897 4.558 1.00 87.81 108 GLY A CA 1
ATOM 856 C C . GLY A 1 108 ? -14.332 -2.063 6.073 1.00 87.81 108 GLY A C 1
ATOM 857 O O . GLY A 1 108 ? -15.310 -2.320 6.774 1.00 87.81 108 GLY A O 1
ATOM 858 N N . LEU A 1 109 ? -13.106 -1.900 6.577 1.00 87.06 109 LEU A N 1
ATOM 859 C CA . LEU A 1 109 ? -12.768 -1.969 8.002 1.00 87.06 109 LEU A CA 1
ATOM 860 C C . LEU A 1 109 ? -12.959 -0.632 8.736 1.00 87.06 109 LEU A C 1
ATOM 862 O O . LEU A 1 109 ? -13.048 -0.626 9.963 1.00 87.06 109 LEU A O 1
ATOM 866 N N . GLY A 1 110 ? -13.069 0.480 8.001 1.00 87.81 110 GLY A N 1
ATOM 867 C CA . GLY A 1 110 ? -13.070 1.827 8.575 1.00 87.81 110 GLY A CA 1
ATOM 868 C C . GLY A 1 110 ? -11.670 2.287 8.985 1.00 87.81 110 GLY A C 1
ATOM 869 O O . GLY A 1 110 ? -11.529 2.954 10.008 1.00 87.81 110 GLY A O 1
ATOM 870 N N . ALA A 1 111 ? -10.652 1.880 8.220 1.00 90.19 111 ALA A N 1
ATOM 871 C CA . ALA A 1 111 ? -9.281 2.343 8.389 1.00 90.19 111 ALA A CA 1
ATOM 872 C C . ALA A 1 111 ? -9.109 3.821 8.027 1.00 90.19 111 ALA A C 1
ATOM 874 O O . ALA A 1 111 ? -10.005 4.437 7.445 1.00 90.19 111 ALA A O 1
ATOM 875 N N . ASP A 1 112 ? -7.968 4.379 8.428 1.00 92.75 112 ASP A N 1
ATOM 876 C CA . ASP A 1 112 ? -7.638 5.780 8.215 1.00 92.75 112 ASP A CA 1
ATOM 877 C C . ASP A 1 112 ? -7.655 6.123 6.720 1.00 92.75 112 ASP A C 1
ATOM 879 O O . ASP A 1 112 ? -7.098 5.404 5.885 1.00 92.75 112 ASP A O 1
ATOM 883 N N . GLU A 1 113 ? -8.355 7.206 6.386 1.00 93.19 113 GLU A N 1
ATOM 884 C CA . GLU A 1 113 ? -8.578 7.613 5.002 1.00 93.19 113 GLU A CA 1
ATOM 885 C C . GLU A 1 113 ? -7.274 8.0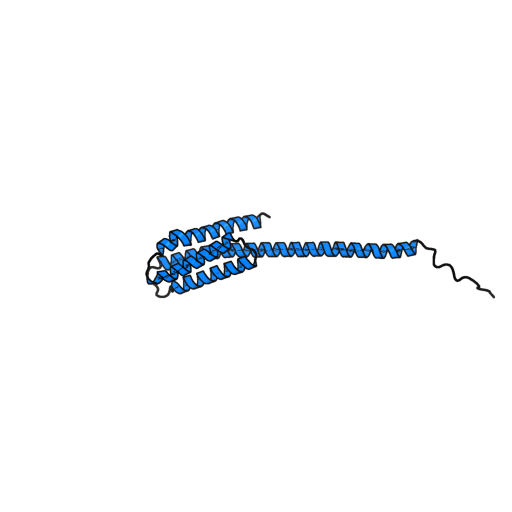49 4.326 1.00 93.19 113 GLU A C 1
ATOM 887 O O . GLU A 1 113 ? -7.099 7.743 3.150 1.00 93.19 113 GLU A O 1
ATOM 892 N N . ALA A 1 114 ? -6.326 8.648 5.057 1.00 92.94 114 ALA A N 1
ATOM 893 C CA . ALA A 1 114 ? -5.042 9.065 4.497 1.00 92.94 114 ALA A CA 1
ATOM 894 C C . ALA A 1 114 ? -4.217 7.855 4.038 1.00 92.94 114 ALA A C 1
ATOM 896 O O . ALA A 1 114 ? -3.746 7.828 2.901 1.00 92.94 114 ALA A O 1
ATOM 897 N N . VAL A 1 115 ? -4.153 6.797 4.856 1.00 92.12 115 VAL A N 1
ATOM 898 C CA . VAL A 1 115 ? -3.450 5.556 4.487 1.00 92.12 115 VAL A CA 1
ATOM 899 C C . VAL A 1 115 ? -4.106 4.911 3.263 1.00 92.12 115 VAL A C 1
ATOM 901 O O . VAL A 1 115 ? -3.422 4.450 2.349 1.00 92.12 115 VAL A O 1
ATOM 904 N N . ILE A 1 116 ? -5.443 4.900 3.203 1.00 94.88 116 ILE A N 1
ATOM 905 C CA . ILE A 1 116 ? -6.192 4.375 2.051 1.00 94.88 116 ILE A CA 1
ATOM 906 C C . ILE A 1 116 ? -5.900 5.191 0.783 1.00 94.88 116 ILE A C 1
ATOM 908 O O . ILE A 1 116 ? -5.689 4.602 -0.280 1.00 94.88 116 ILE A O 1
ATOM 912 N N . GLU A 1 117 ? -5.900 6.520 0.872 1.00 95.38 117 GLU A N 1
ATOM 913 C CA . GLU A 1 117 ? -5.603 7.417 -0.249 1.00 95.38 117 GLU A CA 1
ATOM 914 C C . GLU A 1 117 ? -4.157 7.259 -0.727 1.00 95.38 117 GLU A C 1
ATOM 916 O O . GLU A 1 117 ? -3.926 7.143 -1.931 1.00 95.38 117 GLU A O 1
ATOM 921 N N . ASN A 1 118 ? -3.195 7.152 0.192 1.00 94.62 118 ASN A N 1
ATOM 922 C CA . ASN A 1 118 ? -1.791 6.928 -0.139 1.00 94.62 118 ASN A CA 1
ATOM 923 C C . ASN A 1 118 ? -1.584 5.567 -0.834 1.00 94.62 118 ASN A C 1
ATOM 925 O O . ASN A 1 118 ? -0.903 5.499 -1.856 1.00 94.62 118 ASN A O 1
ATOM 929 N N . LEU A 1 119 ? -2.236 4.490 -0.372 1.00 95.44 119 LEU A N 1
ATOM 930 C CA . LEU A 1 119 ? -2.210 3.187 -1.060 1.00 95.44 119 LEU A CA 1
ATOM 931 C C . LEU A 1 119 ? -2.778 3.281 -2.489 1.00 95.44 119 LEU A C 1
ATOM 933 O O . LEU A 1 119 ? -2.237 2.690 -3.426 1.00 95.44 119 LEU A O 1
ATOM 937 N N . GLN A 1 120 ? -3.864 4.036 -2.679 1.00 96.44 120 GLN A N 1
ATOM 938 C CA . GLN A 1 120 ? -4.455 4.262 -4.002 1.00 96.44 120 GLN A CA 1
ATOM 939 C C . GLN A 1 120 ? -3.553 5.106 -4.905 1.00 96.44 120 GLN A C 1
ATOM 941 O O . GLN A 1 120 ? -3.465 4.817 -6.102 1.00 96.44 120 GLN A O 1
ATOM 946 N N . GLN A 1 121 ? -2.877 6.113 -4.350 1.00 96.12 121 GLN A N 1
ATOM 947 C CA . GLN A 1 121 ? -1.922 6.942 -5.077 1.00 96.12 121 GLN A CA 1
ATOM 948 C C . GLN A 1 121 ? -0.699 6.126 -5.502 1.00 96.12 121 GLN A C 1
ATOM 950 O O . GLN A 1 121 ? -0.348 6.157 -6.676 1.00 96.12 121 GLN A O 1
ATOM 955 N N . ALA A 1 122 ? -0.127 5.306 -4.615 1.00 93.38 122 ALA A N 1
ATOM 956 C CA . ALA A 1 122 ? 0.971 4.402 -4.963 1.00 93.38 122 ALA A CA 1
ATOM 957 C C . ALA A 1 122 ? 0.573 3.444 -6.102 1.00 93.38 122 ALA A C 1
ATOM 959 O O . ALA A 1 122 ? 1.328 3.237 -7.051 1.00 93.38 122 ALA A O 1
ATOM 960 N N . ALA A 1 123 ? -0.656 2.916 -6.075 1.00 95.19 123 ALA A N 1
ATOM 961 C CA . ALA A 1 123 ? -1.171 2.119 -7.184 1.00 95.19 123 ALA A CA 1
ATOM 962 C C . ALA A 1 123 ? -1.309 2.935 -8.485 1.00 95.19 123 ALA A C 1
ATOM 964 O O . ALA A 1 123 ? -1.025 2.425 -9.569 1.00 95.19 123 ALA A O 1
ATOM 965 N N . ALA A 1 124 ? -1.758 4.189 -8.415 1.00 94.88 124 ALA A N 1
ATOM 966 C CA . ALA A 1 124 ? -1.834 5.065 -9.584 1.00 94.88 124 ALA A CA 1
ATOM 967 C C . ALA A 1 124 ? -0.442 5.369 -10.164 1.00 94.88 124 ALA A C 1
ATOM 969 O O . ALA A 1 124 ? -0.277 5.373 -11.384 1.00 94.88 124 ALA A O 1
ATOM 970 N N . ASP A 1 125 ? 0.560 5.536 -9.305 1.00 92.44 125 ASP A N 1
ATOM 971 C CA . ASP A 1 125 ? 1.944 5.778 -9.701 1.00 92.44 125 ASP A CA 1
ATOM 972 C C . ASP A 1 125 ? 2.551 4.558 -10.399 1.00 92.44 125 ASP A C 1
ATOM 974 O O . ASP A 1 125 ? 3.203 4.711 -11.432 1.00 92.44 125 ASP A O 1
ATOM 978 N N . LEU A 1 126 ? 2.269 3.342 -9.916 1.00 92.44 126 LEU A N 1
ATOM 979 C CA . LEU A 1 126 ? 2.648 2.107 -10.612 1.00 92.44 126 LEU A CA 1
ATOM 980 C C . LEU A 1 126 ? 1.937 1.965 -11.963 1.00 92.44 126 LEU A C 1
ATOM 982 O O . LEU A 1 126 ? 2.560 1.574 -12.947 1.00 92.44 126 LEU A O 1
ATOM 986 N N . ASP A 1 127 ? 0.651 2.317 -12.047 1.00 92.19 127 ASP A N 1
ATOM 987 C CA . ASP A 1 127 ? -0.102 2.314 -13.310 1.00 92.19 127 ASP A CA 1
ATOM 988 C C . ASP A 1 127 ? 0.520 3.277 -14.332 1.00 92.19 127 ASP A C 1
ATOM 990 O O . ASP A 1 127 ? 0.691 2.946 -15.511 1.00 92.19 127 ASP A O 1
ATOM 994 N N . PHE A 1 128 ? 0.933 4.456 -13.863 1.00 90.75 128 PHE A N 1
ATOM 995 C CA . PHE A 1 128 ? 1.638 5.420 -14.688 1.00 90.75 128 PHE A CA 1
ATOM 996 C C . PHE A 1 128 ? 3.032 4.915 -15.075 1.00 90.75 128 PHE A C 1
ATOM 998 O O . PHE A 1 128 ? 3.378 4.964 -16.256 1.00 90.75 128 PHE A O 1
ATOM 1005 N N . ALA A 1 129 ? 3.790 4.332 -14.146 1.00 87.56 129 ALA A N 1
ATOM 1006 C CA . ALA A 1 129 ? 5.095 3.738 -14.423 1.00 87.56 129 ALA A CA 1
ATOM 1007 C C . ALA A 1 129 ? 5.009 2.644 -15.493 1.00 87.56 129 ALA A C 1
ATOM 1009 O O . ALA A 1 129 ? 5.781 2.670 -16.449 1.00 87.56 129 ALA A O 1
ATOM 1010 N N . ILE A 1 130 ? 4.012 1.754 -15.420 1.00 88.62 130 ILE A N 1
ATOM 1011 C CA . ILE A 1 130 ? 3.755 0.729 -16.443 1.00 88.62 130 ILE A CA 1
ATOM 1012 C C . ILE A 1 130 ? 3.573 1.354 -17.829 1.00 88.62 130 ILE A C 1
ATOM 1014 O O . ILE A 1 130 ? 4.104 0.836 -18.812 1.00 88.62 130 ILE A O 1
ATOM 1018 N N . SER A 1 131 ? 2.848 2.474 -17.925 1.00 86.12 131 SER A N 1
ATOM 1019 C CA . SER A 1 131 ? 2.655 3.185 -19.199 1.00 86.12 131 SER A CA 1
ATOM 1020 C C . SER A 1 131 ? 3.953 3.773 -19.766 1.00 86.12 131 SER A C 1
ATOM 1022 O O . SER A 1 131 ? 4.052 4.002 -20.973 1.00 86.12 131 SER A O 1
ATOM 1024 N N . GLN A 1 132 ? 4.943 4.005 -18.903 1.00 84.94 132 GLN A N 1
ATOM 1025 C CA . GLN A 1 132 ? 6.217 4.609 -19.255 1.00 84.94 132 GLN A CA 1
ATOM 1026 C C . GLN A 1 132 ? 7.356 3.597 -19.447 1.00 84.94 132 GLN A C 1
ATOM 1028 O O . GLN A 1 132 ? 8.317 3.944 -20.139 1.00 84.94 132 GLN A O 1
ATOM 1033 N N . LEU A 1 133 ? 7.243 2.370 -18.913 1.00 80.12 133 LEU A N 1
ATOM 1034 C CA . LEU A 1 133 ? 8.268 1.310 -18.958 1.00 80.12 133 LEU A CA 1
ATOM 1035 C C . LEU A 1 133 ? 8.865 1.117 -20.360 1.00 80.12 133 LEU A C 1
ATOM 1037 O O . LEU A 1 133 ? 10.077 1.215 -20.529 1.00 80.12 133 LEU A O 1
ATOM 1041 N N . ASP A 1 134 ? 8.018 0.951 -21.382 1.00 72.50 134 ASP A N 1
ATOM 1042 C CA . ASP A 1 134 ? 8.455 0.714 -22.770 1.00 72.50 134 ASP A CA 1
ATOM 1043 C C . ASP A 1 134 ? 9.197 1.914 -23.389 1.00 72.50 134 ASP A C 1
ATOM 1045 O O . ASP A 1 134 ? 9.929 1.782 -24.371 1.00 72.50 134 ASP A O 1
ATOM 1049 N N . SER A 1 135 ? 8.986 3.112 -22.841 1.00 70.88 135 SER A N 1
ATOM 1050 C CA . SER A 1 135 ? 9.588 4.353 -23.332 1.00 70.88 135 SER A CA 1
ATOM 1051 C C . SER A 1 135 ? 10.795 4.812 -22.510 1.00 70.88 135 SER A C 1
ATOM 1053 O O . SER A 1 135 ? 11.537 5.681 -22.974 1.00 70.88 135 SER A O 1
ATOM 1055 N N . GLY A 1 136 ? 10.972 4.268 -21.298 1.00 65.06 136 GLY A N 1
ATOM 1056 C CA . GLY A 1 136 ? 11.977 4.681 -20.314 1.00 65.06 136 GLY A CA 1
ATOM 1057 C C . GLY A 1 136 ? 11.861 6.141 -19.853 1.00 65.06 136 GLY A C 1
ATOM 1058 O O . GLY A 1 136 ? 12.782 6.665 -19.226 1.00 65.06 136 GLY A O 1
ATOM 1059 N N . LYS A 1 137 ? 10.776 6.841 -20.203 1.00 67.81 137 LYS A N 1
ATOM 1060 C CA . LYS A 1 137 ? 10.571 8.257 -19.880 1.00 67.81 137 LYS A CA 1
ATOM 1061 C C . LYS A 1 137 ? 9.951 8.391 -18.500 1.00 67.81 137 LYS A C 1
ATOM 1063 O O . LYS A 1 137 ? 9.217 7.526 -18.068 1.00 67.81 137 LYS A O 1
ATOM 1068 N N . GLU A 1 138 ? 10.259 9.475 -17.800 1.00 80.62 138 GLU A N 1
ATOM 1069 C CA . GLU A 1 138 ? 9.581 9.884 -16.557 1.00 80.62 138 GLU A CA 1
ATOM 1070 C C . GLU A 1 138 ? 9.670 8.925 -15.353 1.00 80.62 138 GLU A C 1
ATOM 1072 O O . GLU A 1 138 ? 9.401 9.367 -14.246 1.00 80.62 138 GLU A O 1
ATOM 1077 N N . LEU A 1 139 ? 10.158 7.688 -15.489 1.00 82.69 139 LEU A N 1
ATOM 1078 C CA . LEU A 1 139 ? 10.222 6.721 -14.387 1.00 82.69 139 LEU A CA 1
ATOM 1079 C C . LEU A 1 139 ? 11.005 7.235 -13.164 1.00 82.69 139 LEU A C 1
ATOM 1081 O O . LEU A 1 139 ? 10.564 7.070 -12.034 1.00 82.69 139 LEU A O 1
ATOM 1085 N N . ALA A 1 140 ? 12.130 7.924 -13.379 1.00 82.94 140 ALA A N 1
ATOM 1086 C CA . ALA A 1 140 ? 12.910 8.527 -12.293 1.00 82.94 140 ALA A CA 1
ATOM 1087 C C . ALA A 1 140 ? 12.213 9.734 -11.630 1.00 82.94 140 ALA A C 1
ATOM 1089 O O . ALA A 1 140 ? 12.533 10.084 -10.496 1.00 82.94 140 ALA A O 1
ATOM 1090 N N . SER A 1 141 ? 11.301 10.401 -12.346 1.00 83.88 141 SER A N 1
ATOM 1091 C CA . SER A 1 141 ? 10.466 11.470 -11.786 1.00 83.88 141 SER A CA 1
ATOM 1092 C C . SER A 1 141 ? 9.323 10.858 -10.976 1.00 83.88 141 SER A C 1
ATOM 1094 O O . SER A 1 141 ? 9.128 11.258 -9.834 1.00 83.88 141 SER A O 1
ATOM 1096 N N . ILE A 1 142 ? 8.675 9.803 -11.490 1.00 84.69 142 ILE A N 1
ATOM 1097 C CA . ILE A 1 142 ? 7.669 9.017 -10.755 1.00 84.69 142 ILE A CA 1
ATOM 1098 C C . ILE A 1 142 ? 8.242 8.522 -9.425 1.00 84.69 142 ILE A C 1
ATOM 1100 O O . ILE A 1 142 ? 7.643 8.760 -8.383 1.00 84.69 142 ILE A O 1
ATOM 1104 N N . GLU A 1 143 ? 9.427 7.908 -9.452 1.00 87.38 143 GLU A N 1
ATOM 1105 C CA . GLU A 1 143 ? 10.147 7.441 -8.263 1.00 87.38 143 GLU A CA 1
ATOM 1106 C C . GLU A 1 143 ? 10.294 8.531 -7.197 1.00 87.38 143 GLU A C 1
ATOM 1108 O O . GLU A 1 143 ? 9.859 8.370 -6.060 1.00 87.38 143 GLU A O 1
ATOM 1113 N N . LYS A 1 144 ? 10.932 9.646 -7.565 1.00 86.94 144 LYS A N 1
ATOM 1114 C CA . LYS A 1 144 ? 11.421 10.642 -6.603 1.00 86.94 144 LYS A CA 1
ATOM 1115 C C . LYS A 1 144 ? 10.364 11.640 -6.175 1.00 86.94 144 LYS A C 1
ATOM 1117 O O . LYS A 1 144 ? 10.456 12.182 -5.078 1.00 86.94 144 LYS A O 1
ATOM 1122 N N . GLU A 1 145 ? 9.424 11.944 -7.060 1.00 89.75 145 GLU A N 1
ATOM 1123 C CA . GLU A 1 145 ? 8.444 13.006 -6.843 1.00 89.75 145 GLU A CA 1
ATOM 1124 C C . GLU A 1 145 ? 7.095 12.464 -6.367 1.00 89.75 145 GLU A C 1
ATOM 1126 O O . GLU A 1 145 ? 6.327 13.237 -5.798 1.00 89.75 145 GLU A O 1
ATOM 1131 N N . SER A 1 146 ? 6.816 11.166 -6.558 1.00 90.44 146 SER A N 1
ATOM 1132 C CA . SER A 1 146 ? 5.505 10.586 -6.248 1.00 90.44 146 SER A CA 1
ATOM 1133 C C . SER A 1 146 ? 5.578 9.274 -5.468 1.00 90.44 146 SER A C 1
ATOM 1135 O O . SER A 1 146 ? 5.175 9.244 -4.304 1.00 90.44 146 SER A O 1
ATOM 1137 N N . LEU A 1 147 ? 6.141 8.211 -6.053 1.00 90.31 147 LEU A N 1
ATOM 1138 C CA . LEU A 1 147 ? 6.027 6.858 -5.510 1.00 90.31 147 LEU A CA 1
ATOM 1139 C C . LEU A 1 147 ? 6.749 6.716 -4.168 1.00 90.31 147 LEU A C 1
ATOM 1141 O O . LEU A 1 147 ? 6.091 6.425 -3.174 1.00 90.31 147 LEU A O 1
ATOM 1145 N N . LEU A 1 148 ? 8.065 6.960 -4.105 1.00 90.50 148 LEU A N 1
ATOM 1146 C CA . LEU A 1 148 ? 8.822 6.784 -2.857 1.00 90.50 148 LEU A CA 1
ATOM 1147 C C . LEU A 1 148 ? 8.287 7.673 -1.720 1.00 90.50 148 LEU A C 1
ATOM 1149 O O . LEU A 1 148 ? 8.013 7.135 -0.652 1.00 90.50 148 LEU A O 1
ATOM 1153 N N . PRO A 1 149 ? 8.008 8.979 -1.934 1.00 93.56 149 PRO A N 1
ATOM 1154 C CA . PRO A 1 149 ? 7.382 9.800 -0.898 1.00 93.56 149 PRO A CA 1
ATOM 1155 C C . PRO A 1 149 ? 6.015 9.288 -0.427 1.00 93.56 149 PRO A C 1
ATOM 1157 O O . PRO A 1 149 ? 5.627 9.536 0.711 1.00 93.56 149 PRO A O 1
ATOM 1160 N N . THR A 1 150 ? 5.248 8.629 -1.299 1.00 92.12 150 THR A N 1
ATOM 1161 C CA . THR A 1 150 ? 3.946 8.054 -0.936 1.00 92.12 150 THR A CA 1
ATOM 1162 C C . THR A 1 150 ? 4.116 6.786 -0.102 1.00 92.12 150 THR A C 1
ATOM 1164 O O . THR A 1 150 ? 3.394 6.608 0.875 1.00 92.12 150 THR A O 1
ATOM 1167 N N . LEU A 1 151 ? 5.086 5.935 -0.446 1.00 91.75 151 LEU A N 1
ATOM 1168 C CA . LEU A 1 151 ? 5.419 4.744 0.338 1.00 91.75 151 LEU A CA 1
ATOM 1169 C C . LEU A 1 151 ? 5.927 5.125 1.735 1.00 91.75 151 LEU A C 1
ATOM 1171 O O . LEU A 1 151 ? 5.402 4.606 2.716 1.00 91.75 151 LEU A O 1
ATOM 1175 N N . ASP A 1 152 ? 6.826 6.109 1.832 1.00 91.06 152 ASP A N 1
ATOM 1176 C CA . ASP A 1 152 ? 7.337 6.621 3.113 1.00 91.06 152 ASP A CA 1
ATOM 1177 C C . ASP A 1 152 ? 6.198 7.104 4.033 1.00 91.06 152 ASP A C 1
ATOM 1179 O O . ASP A 1 152 ? 6.192 6.828 5.233 1.00 91.06 152 ASP A O 1
ATOM 1183 N N . LYS A 1 153 ? 5.194 7.794 3.472 1.00 91.94 153 LYS A N 1
ATOM 1184 C CA . LYS A 1 153 ? 4.014 8.239 4.233 1.00 91.94 153 LYS A CA 1
ATOM 1185 C C . LYS A 1 153 ? 3.164 7.082 4.732 1.00 91.94 153 LYS A C 1
ATOM 1187 O O . LYS A 1 153 ? 2.694 7.136 5.863 1.00 91.94 153 LYS A O 1
ATOM 1192 N N . ILE A 1 154 ? 2.960 6.047 3.911 1.00 89.56 154 ILE A N 1
ATOM 1193 C CA . ILE A 1 154 ? 2.229 4.847 4.340 1.00 89.56 154 ILE A CA 1
ATOM 1194 C C . ILE A 1 154 ? 2.937 4.234 5.546 1.00 89.56 154 ILE A C 1
ATOM 1196 O O . ILE A 1 154 ? 2.272 3.903 6.527 1.00 89.56 154 ILE A O 1
ATOM 1200 N N . GLU A 1 155 ? 4.264 4.111 5.496 1.00 90.56 155 GLU A N 1
ATOM 1201 C CA . GLU A 1 155 ? 5.043 3.549 6.598 1.00 90.56 155 GLU A CA 1
ATOM 1202 C C . GLU A 1 155 ? 4.959 4.410 7.868 1.00 90.56 155 GLU A C 1
ATOM 1204 O O . GLU A 1 155 ? 4.718 3.887 8.961 1.00 90.56 155 GLU A O 1
ATOM 1209 N N . GLU A 1 156 ? 5.108 5.732 7.746 1.00 89.62 156 GLU A N 1
ATOM 1210 C CA . GLU A 1 156 ? 4.995 6.672 8.868 1.00 89.62 156 GLU A CA 1
ATOM 1211 C C . GLU A 1 156 ? 3.606 6.597 9.525 1.00 89.62 156 GLU A C 1
ATOM 1213 O O . GLU A 1 156 ? 3.497 6.311 10.721 1.00 89.62 156 GLU A O 1
ATOM 1218 N N . GLU A 1 157 ? 2.541 6.754 8.735 1.00 88.25 157 GLU A N 1
ATOM 1219 C CA . GLU A 1 157 ? 1.155 6.739 9.212 1.00 88.25 157 GLU A CA 1
ATOM 1220 C C . GLU A 1 157 ? 0.789 5.383 9.841 1.00 88.25 157 GLU A C 1
ATOM 1222 O O . GLU A 1 157 ? 0.196 5.325 10.924 1.00 88.25 157 GLU A O 1
ATOM 1227 N N . CYS A 1 158 ? 1.188 4.266 9.218 1.00 86.75 158 CYS A N 1
ATOM 1228 C CA . CYS A 1 158 ? 0.929 2.931 9.760 1.00 86.75 158 CYS A CA 1
ATOM 1229 C C . CYS A 1 158 ? 1.645 2.705 11.097 1.00 86.75 158 CYS A C 1
ATOM 1231 O O . CYS A 1 158 ? 1.058 2.111 12.009 1.00 86.75 158 CYS A O 1
ATOM 1233 N N . ASN A 1 159 ? 2.886 3.177 11.240 1.00 86.31 159 ASN A N 1
ATOM 1234 C CA . ASN A 1 159 ? 3.645 3.051 12.481 1.00 86.31 159 ASN A CA 1
ATOM 1235 C C . ASN A 1 159 ? 3.024 3.878 13.612 1.00 86.31 159 ASN A C 1
ATOM 1237 O O . ASN A 1 159 ? 2.827 3.357 14.715 1.00 86.31 159 ASN A O 1
ATOM 1241 N N . GLU A 1 160 ? 2.653 5.132 13.347 1.00 86.94 160 GLU A N 1
ATOM 1242 C CA . GLU A 1 160 ? 1.991 5.991 14.334 1.00 86.94 160 GLU A CA 1
ATOM 1243 C C . GLU A 1 160 ? 0.678 5.374 14.835 1.00 86.94 160 GLU A C 1
ATOM 1245 O O . GLU A 1 160 ? 0.444 5.274 16.047 1.00 86.94 160 GLU A O 1
ATOM 1250 N N . ILE A 1 161 ? -0.157 4.889 13.912 1.00 84.81 161 ILE A N 1
ATOM 1251 C CA . ILE A 1 161 ? -1.453 4.296 14.249 1.00 84.81 161 ILE A CA 1
ATOM 1252 C C . ILE A 1 161 ? -1.273 2.968 14.993 1.00 84.81 161 ILE A C 1
ATOM 1254 O O . ILE A 1 161 ? -1.955 2.719 15.989 1.00 84.81 161 ILE A O 1
ATOM 1258 N N . THR A 1 162 ? -0.331 2.123 14.574 1.00 82.31 162 THR A N 1
ATOM 1259 C CA . THR A 1 162 ? -0.065 0.832 15.229 1.00 82.31 162 THR A CA 1
ATOM 1260 C C . THR A 1 162 ? 0.420 1.016 16.668 1.00 82.31 162 THR A C 1
ATOM 1262 O O . THR A 1 162 ? -0.031 0.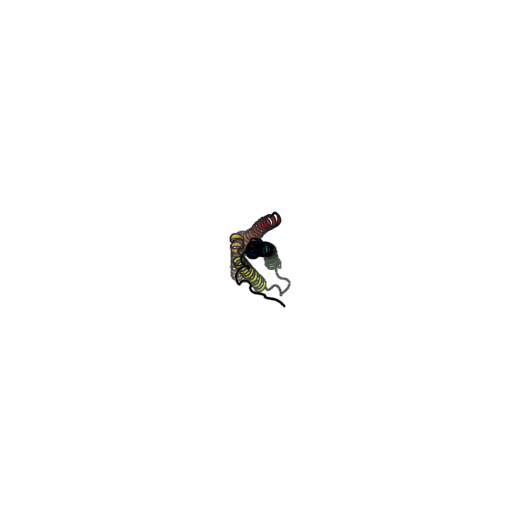304 17.575 1.00 82.31 162 THR A O 1
ATOM 1265 N N . VAL A 1 163 ? 1.279 2.010 16.920 1.00 81.81 163 VAL A N 1
ATOM 1266 C CA . VAL A 1 163 ? 1.725 2.373 18.275 1.00 81.81 163 VAL A CA 1
ATOM 1267 C C . VAL A 1 163 ? 0.558 2.900 19.115 1.00 81.81 163 VAL A C 1
ATOM 1269 O O . VAL A 1 163 ? 0.403 2.492 20.272 1.00 81.81 163 VAL A O 1
ATOM 1272 N N . ALA A 1 164 ? -0.308 3.742 18.543 1.00 79.31 164 ALA A N 1
ATOM 1273 C CA . ALA A 1 164 ? -1.499 4.252 19.223 1.00 79.31 164 ALA A CA 1
ATOM 1274 C C . ALA A 1 164 ? -2.504 3.138 19.578 1.00 79.31 164 ALA A C 1
ATOM 1276 O O . ALA A 1 164 ? -3.055 3.127 20.680 1.00 79.31 164 ALA A O 1
ATOM 1277 N N . LEU A 1 165 ? -2.698 2.161 18.686 1.00 76.19 165 LEU A N 1
ATOM 1278 C CA . LEU A 1 165 ? -3.540 0.977 18.907 1.00 76.19 165 LEU A CA 1
ATOM 1279 C C . LEU A 1 165 ? -2.931 -0.031 19.890 1.00 76.19 165 LEU A C 1
ATOM 1281 O O . LEU A 1 165 ? -3.629 -0.931 20.347 1.00 76.19 165 LEU A O 1
ATOM 1285 N N . SER A 1 166 ? -1.635 0.059 20.186 1.00 71.38 166 SER A N 1
ATOM 1286 C CA . SER A 1 166 ? -0.943 -0.820 21.145 1.00 71.38 166 SER A CA 1
ATOM 1287 C C . SER A 1 166 ? -0.801 -0.197 22.537 1.00 71.38 166 SER A C 1
ATOM 1289 O O . SER A 1 166 ? -0.414 -0.884 23.480 1.00 71.38 166 SER A O 1
ATOM 1291 N N . SER A 1 167 ? -1.095 1.101 22.660 1.00 65.75 167 SER A N 1
ATOM 1292 C CA . SER A 1 167 ? -0.970 1.883 23.897 1.00 65.75 167 SER A CA 1
ATOM 1293 C C . SER A 1 167 ? -2.304 2.099 24.630 1.00 65.75 167 SER A C 1
ATOM 1295 O O . SER A 1 167 ? -2.303 2.688 25.713 1.00 65.75 167 SER A O 1
ATOM 1297 N N . ASN A 1 168 ? -3.418 1.643 24.047 1.00 52.44 168 ASN A N 1
ATOM 1298 C CA . ASN A 1 168 ? -4.766 1.646 24.629 1.00 52.44 168 ASN A CA 1
ATOM 1299 C C . ASN A 1 168 ? -5.177 0.235 25.057 1.00 52.44 168 ASN A C 1
ATOM 1301 O O . ASN A 1 168 ? -5.960 0.145 26.031 1.00 52.44 168 ASN A O 1
#